Protein 3WCQ (pdb70)

Foldseek 3Di:
DAKEFEDACVVHDTDIWHADQPGFQCVRCVVVPHDAFDDPLQLADCRWKKFWPDADWDQPRHDHDDPVRVVRRIHRRSRIGGPHHTYIYTPCPVVPD

Organism: Cyanidioschyzon merolae (strain NIES-3377 / 10D) (NCBI:txid280699)

Radius of gyration: 11.73 Å; Cα contacts (8 Å, |Δi|>4): 221; chains: 1; bounding box: 25×31×30 Å

Secondary structure (DSSP, 8-state):
-EEEEEE-BTBT-EEEEEE-TTS-HHHHHHHTT-----SS-SSSSSTTEEEEEES-EE-TT--S--HHHHHTTEEEGGGPEESS-EEEE--GGGG--

B-factor: mean 14.02, std 9.71, range [4.28, 81.19]

Nearest PDB structures (foldseek):
  3wcq-assembly1_A  TM=1.010E+00  e=3.196E-21  Cyanidioschyzon merolae
  3ab5-assembly2_B  TM=9.905E-01  e=8.059E-20  Cyanidioschyzon merolae
  1qob-assembly2_B  TM=9.788E-01  e=7.982E-17  Nostoc sp. PCC 7120 = FACHB-418
  3b2g-assembly2_B  TM=9.847E-01  e=1.167E-16  Leptolyngbya boryana
  1j7c-assembly1_A  TM=9.755E-01  e=3.015E-16  Nostoc sp. PCC 7120 = FACHB-418

Sequence (97 aa):
MYKIQLVNQKEGIDVTIQCAGDQYILDAAEEQGVDLPYSCRAGACSTCAGKLVKGSVNQSDQSFLDEDQISKGFILTCVAYPTSDCVIQTHQEEALY

Structure (mmCIF, N/CA/C/O backbone):
data_3WCQ
#
_entry.id   3WCQ
#
_cell.length_a   34.026
_cell.length_b   46.527
_cell.length_c   66.139
_cell.angle_alpha   90.00
_cell.angle_beta   90.00
_cell.angle_gamma   90.00
#
_symmetry.space_group_name_H-M   'P 21 21 21'
#
loop_
_entity.id
_entity.type
_entity.pdbx_description
1 polymer Ferredoxin
2 non-polymer 'FE2/S2 (INORGANIC) CLUSTER'
3 water water
#
loop_
_atom_site.group_PDB
_atom_site.id
_atom_site.type_symbol
_atom_site.label_atom_id
_atom_site.label_alt_id
_atom_site.label_comp_id
_atom_site.label_asym_id
_atom_site.label_entity_id
_atom_site.label_seq_id
_atom_site.pdbx_PDB_ins_code
_atom_site.Cartn_x
_atom_site.Cartn_y
_atom_site.Cartn_z
_atom_site.occupancy
_atom_site.B_iso_or_equiv
_atom_site.auth_seq_id
_atom_site.auth_comp_id
_atom_site.auth_asym_id
_atom_site.auth_atom_id
_atom_site.pdbx_PDB_model_num
ATOM 1 N N . MET A 1 1 ? 5.889 2.498 -24.376 1.00 24.75 1 MET A N 1
ATOM 2 C CA . MET A 1 1 ? 4.899 2.313 -23.173 1.00 19.26 1 MET A CA 1
ATOM 3 C C . MET A 1 1 ? 5.604 2.875 -21.961 1.00 17.86 1 MET A C 1
ATOM 4 O O . MET A 1 1 ? 6.810 2.661 -21.769 1.00 27.37 1 MET A O 1
ATOM 9 N N . TYR A 1 2 ? 4.864 3.567 -21.108 1.00 12.06 2 TYR A N 1
ATOM 10 C CA . TYR A 1 2 ? 5.453 4.015 -19.860 1.00 10.09 2 TYR A CA 1
ATOM 11 C C . TYR A 1 2 ? 5.398 2.944 -18.790 1.00 10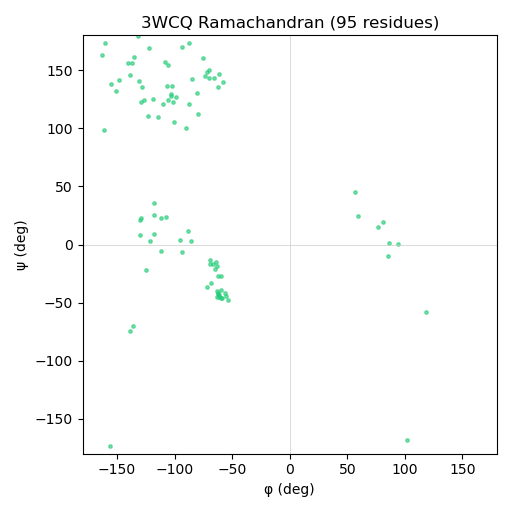.86 2 TYR A C 1
ATOM 12 O O . TYR A 1 2 ? 4.415 2.244 -18.687 1.00 15.09 2 TYR A O 1
ATOM 30 N N . LYS A 1 3 ? 6.449 2.863 -17.974 1.00 10.25 3 LYS A N 1
ATOM 31 C CA . LYS A 1 3 ? 6.522 1.946 -16.877 1.00 10.30 3 LYS A CA 1
ATOM 32 C C . LYS A 1 3 ? 6.253 2.736 -15.599 1.00 9.52 3 LYS A C 1
ATOM 33 O O . LYS A 1 3 ? 6.851 3.813 -15.360 1.00 10.99 3 LYS A O 1
ATOM 52 N N . ILE A 1 4 ? 5.333 2.203 -14.801 1.00 9.29 4 ILE A N 1
ATOM 53 C CA . ILE A 1 4 ? 4.849 2.894 -13.581 1.00 8.73 4 ILE A CA 1
ATOM 54 C C . ILE A 1 4 ? 5.098 1.935 -12.395 1.00 9.37 4 ILE A C 1
ATOM 55 O O . ILE A 1 4 ? 4.432 0.858 -12.291 1.00 9.94 4 ILE A O 1
ATOM 71 N N . GLN A 1 5 ? 6.024 2.294 -11.535 1.00 9.61 5 GLN A N 1
A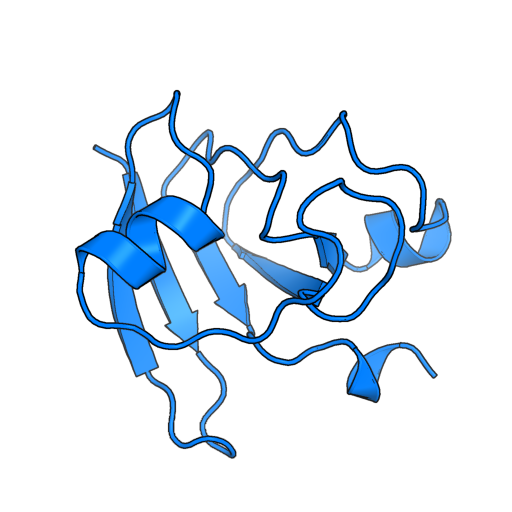TOM 72 C CA . GLN A 1 5 ? 6.258 1.546 -10.314 1.00 9.74 5 GLN A CA 1
ATOM 73 C C . GLN A 1 5 ? 5.324 2.088 -9.23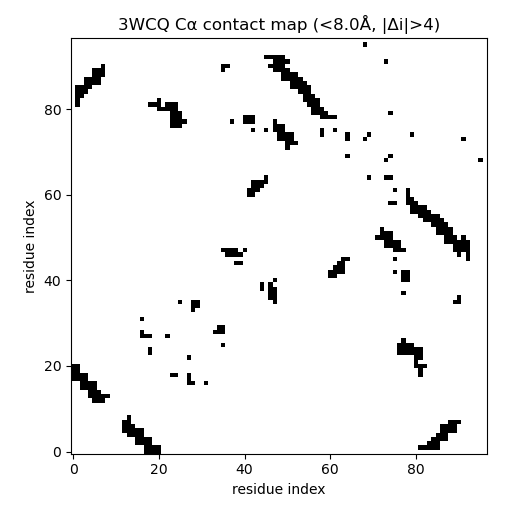1 1.00 9.34 5 GLN A C 1
ATOM 74 O O . GLN A 1 5 ? 5.391 3.287 -8.893 1.00 10.20 5 GLN A O 1
ATOM 88 N N . LEU A 1 6 ? 4.482 1.239 -8.687 1.00 9.35 6 LEU A N 1
ATOM 89 C CA . LEU A 1 6 ? 3.503 1.590 -7.677 1.00 9.86 6 LEU A CA 1
ATOM 90 C C . LEU A 1 6 ? 4.032 1.015 -6.340 1.00 10.08 6 LEU A C 1
ATOM 91 O O . LEU A 1 6 ? 4.339 -0.174 -6.221 1.00 12.59 6 LEU A O 1
ATOM 107 N N . VAL A 1 7 ? 4.165 1.902 -5.330 1.00 10.16 7 VAL A N 1
ATOM 108 C CA . VAL A 1 7 ? 4.780 1.530 -4.080 1.00 10.80 7 VAL A CA 1
ATOM 109 C C . VAL A 1 7 ? 3.909 1.968 -2.924 1.00 11.29 7 VAL A C 1
ATOM 110 O O . VAL A 1 7 ? 3.466 3.120 -2.817 1.00 11.72 7 VAL A O 1
ATOM 123 N N . ASN A 1 8 ? 3.830 1.122 -1.907 1.00 15.62 8 ASN A N 1
ATOM 124 C CA . ASN A 1 8 ? 3.497 1.636 -0.538 1.00 20.56 8 ASN A CA 1
ATOM 125 C C . ASN A 1 8 ? 4.343 1.055 0.569 1.00 19.35 8 ASN A C 1
ATOM 126 O O . ASN A 1 8 ? 5.360 1.752 1.287 1.00 26.69 8 ASN A O 1
ATOM 137 N N . GLN A 1 9 ? 4.034 -0.201 0.740 1.00 14.44 9 GLN A N 1
ATOM 138 C CA . GLN A 1 9 ? 4.610 -1.323 1.561 1.00 24.14 9 GLN A CA 1
ATOM 139 C C . GLN A 1 9 ? 3.525 -1.759 2.544 1.00 32.84 9 GLN A C 1
ATOM 140 O O . GLN A 1 9 ? 3.051 -2.887 2.470 1.00 32.66 9 GLN A O 1
ATOM 154 N N . LYS A 1 10 ? 3.064 -0.781 3.371 1.00 23.76 10 LYS A N 1
ATOM 155 C CA . LYS A 1 10 ? 1.932 -0.960 4.174 1.00 33.36 10 LYS A CA 1
ATOM 156 C C . LYS A 1 10 ? 0.976 -1.055 2.984 1.00 36.12 10 LYS A C 1
ATOM 157 O O . LYS A 1 10 ? 1.159 -0.355 1.944 1.00 73.14 10 LYS A O 1
ATOM 173 N N . GLU A 1 11 ? -0.022 -1.893 3.071 1.00 56.97 11 GLU A N 1
ATOM 174 C CA . GLU A 1 11 ? -0.965 -2.147 1.915 1.00 49.40 11 GLU A CA 1
ATOM 175 C C . GLU A 1 11 ? -0.287 -3.200 1.093 1.00 35.93 11 GLU A C 1
ATOM 176 O O . GLU A 1 11 ? -0.934 -3.876 0.205 1.00 48.72 11 GLU A O 1
ATOM 188 N N . GLY A 1 12 ? 0.961 -3.414 1.483 1.00 34.37 12 GLY A N 1
ATOM 189 C CA . GLY A 1 12 ? 1.843 -4.373 0.863 1.00 43.19 12 GLY A CA 1
ATOM 190 C C . GLY A 1 12 ? 2.693 -4.094 -0.328 1.00 49.85 12 GLY A C 1
ATOM 191 O O . GLY A 1 12 ? 3.373 -5.009 -0.687 1.00 34.26 12 GLY A O 1
ATOM 195 N N . ILE A 1 13 ? 2.708 -2.874 -0.909 1.00 46.23 13 ILE A N 1
ATOM 196 C CA . ILE A 1 13 ? 2.690 -2.741 -2.365 1.00 34.60 13 ILE A CA 1
ATOM 197 C C . ILE A 1 13 ? 4.013 -2.392 -3.013 1.00 24.23 13 ILE A C 1
ATOM 198 O O . ILE A 1 13 ? 4.725 -1.473 -2.609 1.00 21.32 13 ILE A O 1
ATOM 214 N N . ASP A 1 14 ? 4.366 -3.213 -4.012 1.00 21.61 14 ASP A N 1
ATOM 215 C CA . ASP A 1 14 ? 5.541 -2.849 -4.836 1.00 15.70 14 ASP A CA 1
ATOM 216 C C . ASP A 1 14 ? 5.368 -3.664 -6.062 1.00 14.15 14 ASP A C 1
ATOM 217 O O . ASP A 1 14 ? 5.720 -4.853 -6.129 1.00 16.99 14 ASP A O 1
ATOM 226 N N . VAL A 1 15 ? 4.824 -3.004 -7.089 1.00 12.63 15 VAL A N 1
ATOM 227 C CA . VAL A 1 15 ? 4.487 -3.688 -8.344 1.00 12.26 15 VAL A CA 1
ATOM 228 C C . VAL A 1 15 ? 4.668 -2.660 -9.439 1.00 11.07 15 VAL A C 1
ATOM 229 O O . VAL A 1 15 ? 4.285 -1.487 -9.329 1.00 11.80 15 VAL A O 1
ATOM 242 N N . THR A 1 16 ? 5.194 -3.116 -10.582 1.00 10.89 16 THR A N 1
ATOM 243 C CA . THR A 1 16 ? 5.339 -2.259 -11.758 1.00 10.40 16 THR A CA 1
ATOM 244 C C . THR A 1 16 ? 4.286 -2.675 -12.763 1.00 10.12 16 THR A C 1
ATOM 245 O O . THR A 1 16 ? 4.126 -3.872 -13.055 1.00 11.67 16 THR A O 1
ATOM 256 N N . ILE A 1 17 ? 3.643 -1.675 -13.371 1.00 9.64 17 ILE A N 1
ATOM 257 C CA . ILE A 1 17 ? 2.673 -1.870 -14.442 1.00 9.67 17 ILE A CA 1
ATOM 258 C C . ILE A 1 17 ? 3.171 -1.075 -15.653 1.00 9.93 17 ILE A C 1
ATOM 259 O O . ILE A 1 17 ? 4.097 -0.278 -15.538 1.00 11.97 17 ILE A O 1
ATOM 275 N N . GLN A 1 18 ? 2.548 -1.300 -16.809 1.00 9.32 18 GLN A N 1
ATOM 276 C CA . GLN A 1 18 ? 2.768 -0.397 -17.956 1.00 10.23 18 GLN A CA 1
ATOM 277 C C . GLN A 1 18 ? 1.484 0.437 -18.166 1.00 9.60 18 GLN A C 1
ATOM 278 O O . GLN A 1 18 ? 0.401 0.050 -17.776 1.00 11.89 18 GLN A O 1
ATOM 292 N N . CYS A 1 19 ? 1.642 1.575 -18.807 1.00 9.71 19 CYS A N 1
ATOM 293 C CA . CYS A 1 19 ? 0.528 2.474 -19.060 1.00 9.87 19 CYS A CA 1
ATOM 294 C C . CYS A 1 19 ? 0.823 3.240 -20.336 1.00 10.59 19 CYS A C 1
ATOM 295 O O . CYS A 1 19 ? 1.898 3.802 -20.503 1.00 11.59 19 CYS A O 1
ATOM 303 N N . ALA A 1 20 ? -0.173 3.281 -21.232 1.00 10.82 20 ALA A N 1
ATOM 304 C CA . ALA A 1 20 ? -0.064 4.100 -22.407 1.00 10.56 20 ALA A CA 1
ATOM 305 C C . ALA A 1 20 ? -0.268 5.577 -22.093 1.00 9.78 20 ALA A C 1
ATOM 306 O O . ALA A 1 20 ? -0.829 5.964 -21.054 1.00 10.31 20 ALA A O 1
ATOM 313 N N . GLY A 1 21 ? 0.188 6.448 -22.990 1.00 11.39 21 GLY A N 1
ATOM 314 C CA . GLY A 1 21 ? 0.033 7.862 -22.771 1.00 11.23 21 GLY A CA 1
ATOM 315 C C . GLY A 1 21 ? -1.413 8.358 -22.794 1.00 10.48 21 GLY A C 1
ATOM 316 O O . GLY A 1 21 ? -1.707 9.449 -22.308 1.00 12.66 21 GLY A O 1
ATOM 320 N N . ASP A 1 22 ? -2.334 7.580 -23.326 1.00 11.34 22 ASP A N 1
ATOM 321 C CA . ASP A 1 22 ? -3.737 7.870 -23.368 1.00 12.19 22 ASP A CA 1
ATOM 322 C C . ASP A 1 22 ? -4.555 7.050 -22.446 1.00 11.92 22 ASP A C 1
ATOM 323 O O . ASP A 1 22 ? -5.790 6.897 -22.665 1.00 13.24 22 ASP A O 1
ATOM 332 N N . GLN A 1 23 ? -3.968 6.520 -21.384 1.00 11.31 23 GLN A N 1
ATOM 333 C CA . GLN A 1 23 ? -4.635 5.713 -20.410 1.00 10.75 23 GLN A CA 1
ATOM 334 C C . GLN A 1 23 ? -4.343 6.275 -19.016 1.00 10.22 23 GLN A C 1
ATOM 335 O O . GLN A 1 23 ? -3.231 6.598 -18.704 1.00 10.56 23 GLN A O 1
ATOM 349 N N . TYR A 1 24 ? -5.372 6.360 -18.190 1.00 10.28 24 TYR A N 1
ATOM 350 C CA . TYR A 1 24 ? -5.179 6.827 -16.803 1.00 10.03 24 TYR A CA 1
ATOM 351 C C . TYR A 1 24 ? -4.463 5.756 -15.994 1.00 9.16 24 TYR A C 1
ATOM 352 O O . TYR A 1 24 ? -4.685 4.559 -16.180 1.00 10.17 24 TYR A O 1
ATOM 370 N N . ILE A 1 25 ? -3.677 6.191 -15.028 1.00 8.41 25 ILE A N 1
ATOM 371 C CA . ILE A 1 25 ? -2.947 5.278 -14.147 1.00 9.09 25 ILE A CA 1
ATOM 372 C C . ILE A 1 25 ? -3.864 4.231 -13.470 1.00 8.67 25 ILE A C 1
ATOM 373 O O . ILE A 1 25 ? -3.571 3.059 -13.462 1.00 9.25 25 ILE A O 1
ATOM 389 N N . LEU A 1 26 ? -4.993 4.713 -12.899 1.00 8.28 26 LEU A N 1
ATOM 390 C CA . LEU A 1 26 ? -5.884 3.770 -12.212 1.00 9.37 26 LEU A CA 1
ATOM 391 C C . LEU A 1 26 ? -6.391 2.696 -13.142 1.00 9.35 26 LEU A C 1
ATOM 392 O O . LEU A 1 26 ? -6.454 1.535 -12.784 1.00 10.38 26 LEU A O 1
ATOM 408 N N . ASP A 1 27 ? -6.841 3.104 -14.339 1.00 9.36 27 ASP A N 1
ATOM 409 C CA . ASP A 1 27 ? -7.374 2.135 -15.291 1.00 11.06 27 ASP A CA 1
ATOM 410 C C . ASP A 1 27 ? -6.302 1.106 -15.690 1.00 10.19 27 ASP A C 1
ATOM 411 O O . ASP A 1 27 ? -6.612 -0.074 -15.777 1.00 11.23 27 ASP A O 1
ATOM 420 N N . ALA A 1 28 ? -5.094 1.593 -15.938 1.00 9.24 28 ALA A N 1
ATOM 421 C CA . ALA A 1 28 ? -4.028 0.667 -16.294 1.00 10.07 28 ALA A CA 1
ATOM 422 C C . ALA A 1 28 ? -3.783 -0.323 -15.160 1.00 10.24 28 ALA A C 1
ATOM 423 O O . ALA A 1 28 ? -3.586 -1.528 -15.386 1.00 11.09 28 ALA A O 1
ATOM 430 N N . ALA A 1 29 ? -3.726 0.187 -13.918 1.00 9.36 29 ALA A N 1
ATOM 431 C CA . ALA A 1 29 ? -3.450 -0.694 -12.781 1.00 9.77 29 ALA A CA 1
ATOM 432 C C . ALA A 1 29 ? -4.522 -1.807 -12.705 1.00 10.73 29 ALA A C 1
ATOM 433 O O . ALA A 1 29 ? -4.191 -2.973 -12.520 1.00 12.14 29 ALA A O 1
ATOM 440 N N . GLU A 1 30 ? -5.787 -1.405 -12.849 1.00 10.95 30 GLU A N 1
ATOM 441 C CA . GLU A 1 30 ? -6.897 -2.362 -12.767 1.00 13.21 30 GLU A CA 1
ATOM 442 C C . GLU A 1 30 ? -6.801 -3.390 -13.885 1.00 12.29 30 GLU A C 1
ATOM 443 O O . GLU A 1 30 ? -7.062 -4.616 -13.617 1.00 14.28 30 GLU A O 1
ATOM 455 N N . GLU A 1 31 ? -6.424 -2.973 -15.101 1.00 11.79 31 GLU A N 1
ATOM 456 C CA . GLU A 1 31 ? -6.304 -3.922 -16.247 1.00 11.51 31 GLU A CA 1
ATOM 457 C C . GLU A 1 31 ? -5.187 -4.966 -15.999 1.00 11.16 31 GLU A C 1
ATOM 458 O O . GLU A 1 31 ? -5.173 -5.976 -16.676 1.00 13.66 31 GLU A O 1
ATOM 470 N N . GLN A 1 32 ? -4.230 -4.641 -15.085 1.00 11.55 32 GLN A N 1
ATOM 471 C CA . GLN A 1 32 ? -3.075 -5.483 -14.795 1.00 11.12 32 GLN A CA 1
ATOM 472 C C . GLN A 1 32 ? -3.145 -6.059 -13.420 1.00 11.19 32 GLN A C 1
ATOM 473 O O . GLN A 1 32 ? -2.121 -6.463 -12.869 1.00 12.11 32 GLN A O 1
ATOM 487 N N . GLY A 1 33 ? -4.362 -6.145 -12.840 1.00 11.71 33 GLY A N 1
ATOM 488 C CA . GLY A 1 33 ? -4.533 -6.917 -11.629 1.00 13.69 33 GLY A CA 1
ATOM 489 C C . GLY A 1 33 ? -4.125 -6.195 -10.334 1.00 13.03 33 GLY A C 1
ATOM 490 O O . GLY A 1 33 ? -4.003 -6.873 -9.291 1.00 15.02 33 GLY A O 1
ATOM 494 N N . VAL A 1 34 ? -4.034 -4.880 -10.344 1.00 11.94 34 VAL A N 1
ATOM 495 C CA . VAL A 1 34 ? -3.655 -4.129 -9.172 1.00 12.03 34 VAL A CA 1
ATOM 496 C C . VAL A 1 34 ? -4.893 -3.366 -8.694 1.00 12.93 34 VAL A C 1
ATOM 497 O O . VAL A 1 34 ? -5.441 -2.554 -9.413 1.00 18.84 34 VAL A O 1
ATOM 510 N N . ASP A 1 35 ? -5.262 -3.658 -7.454 1.00 14.85 35 ASP A N 1
ATOM 511 C CA . ASP A 1 35 ? -6.416 -3.034 -6.784 1.00 17.50 35 ASP A CA 1
ATOM 512 C C . ASP A 1 35 ? -6.012 -1.783 -6.050 1.00 18.13 35 ASP A C 1
ATOM 513 O O . ASP A 1 35 ? -5.295 -1.876 -4.969 1.00 24.03 35 ASP A O 1
ATOM 522 N N . LEU A 1 36 ? -6.275 -0.634 -6.662 1.00 14.42 36 LEU A N 1
ATOM 523 C CA . LEU A 1 36 ? -5.986 0.662 -6.056 1.00 12.06 36 LEU A CA 1
ATOM 524 C C . LEU A 1 36 ? -7.290 1.311 -5.599 1.00 11.53 36 LEU A C 1
ATOM 525 O O . LEU A 1 36 ? -8.337 1.053 -6.172 1.00 12.42 36 LEU A O 1
ATOM 541 N N . PRO A 1 37 ? -7.230 2.188 -4.599 1.00 11.06 37 PRO A N 1
ATOM 542 C CA . PRO A 1 37 ? -8.440 2.769 -4.054 1.00 10.27 37 PRO A CA 1
ATOM 543 C C . PRO A 1 37 ? -9.054 3.808 -4.989 1.00 9.70 37 PRO A C 1
ATOM 544 O O . PRO A 1 37 ? -8.357 4.576 -5.660 1.00 9.99 37 PRO A O 1
ATOM 555 N N . TYR A 1 38 ? -10.410 3.855 -4.996 1.00 9.74 38 TYR A N 1
ATOM 556 C CA . TYR A 1 38 ? -11.092 4.911 -5.741 1.00 10.34 38 TYR A CA 1
ATOM 557 C C . TYR A 1 38 ? -12.531 4.995 -5.262 1.00 10.35 38 TYR A C 1
ATOM 558 O O . TYR A 1 38 ? -13.038 4.079 -4.597 1.00 11.19 38 TYR A O 1
ATOM 576 N N . SER A 1 39 ? -13.172 6.113 -5.586 1.00 10.56 39 SER A N 1
ATOM 577 C CA . SER A 1 39 ? -14.634 6.267 -5.340 1.00 11.16 39 SER A CA 1
ATOM 578 C C . SER A 1 39 ? -15.241 6.954 -6.550 1.00 11.63 39 SER A C 1
ATOM 579 O O . SER A 1 39 ? -15.845 6.273 -7.359 1.00 16.55 39 SER A O 1
ATOM 587 N N . CYS A 1 40 ? -15.032 8.253 -6.731 1.00 11.29 40 CYS A N 1
ATOM 588 C CA . CYS A 1 40 ? -15.729 9.080 -7.753 1.00 12.68 40 CYS A CA 1
ATOM 589 C C . CYS A 1 40 ? -15.228 8.755 -9.185 1.00 10.95 40 CYS A C 1
ATOM 590 O O . CYS A 1 40 ? -15.973 8.928 -10.121 1.00 12.91 40 CYS A O 1
ATOM 598 N N . ARG A 1 41 ? -13.936 8.475 -9.315 1.00 10.60 41 ARG A N 1
ATOM 599 C CA . ARG A 1 41 ? -13.272 8.279 -10.602 1.00 10.97 41 ARG A CA 1
ATOM 600 C C . ARG A 1 41 ? -13.369 9.480 -11.533 1.00 11.17 41 ARG A C 1
ATOM 601 O O . ARG A 1 41 ? -13.244 9.337 -12.760 1.00 13.47 41 ARG A O 1
ATOM 622 N N . ALA A 1 42 ? -13.551 10.656 -10.968 1.00 10.80 42 ALA A N 1
ATOM 623 C CA . ALA A 1 42 ? -13.836 11.852 -11.722 1.00 11.27 42 ALA A CA 1
ATOM 624 C C . ALA A 1 42 ? -12.966 13.072 -11.388 1.00 10.98 42 ALA A C 1
ATOM 625 O O . ALA A 1 42 ? -13.179 14.144 -11.893 1.00 13.73 42 ALA A O 1
ATOM 632 N N . GLY A 1 43 ? -11.945 12.855 -10.580 1.00 10.38 43 GLY A N 1
ATOM 633 C CA . GLY A 1 43 ? -11.026 13.921 -10.227 1.00 10.27 43 GLY A CA 1
ATOM 634 C C . GLY A 1 43 ? -11.514 14.937 -9.203 1.00 10.13 43 GLY A C 1
ATOM 635 O O . GLY A 1 43 ? -10.904 15.987 -8.958 1.00 11.64 43 GLY A O 1
ATOM 639 N N . ALA A 1 44 ? -12.631 14.560 -8.501 1.00 10.68 44 ALA A N 1
ATOM 640 C CA . ALA A 1 44 ? -13.325 15.460 -7.619 1.00 11.86 44 ALA A CA 1
ATOM 641 C C . ALA A 1 44 ? -13.335 15.013 -6.157 1.00 10.64 44 ALA A C 1
ATOM 642 O O . ALA A 1 44 ? -14.205 15.434 -5.375 1.00 14.96 44 ALA A O 1
ATOM 649 N N . CYS A 1 45 ? -12.363 14.219 -5.746 1.00 9.47 45 CYS A N 1
ATOM 650 C CA . CYS A 1 45 ? -12.248 13.743 -4.387 1.00 9.39 45 CYS A CA 1
ATOM 651 C C . CYS A 1 45 ? -10.741 13.393 -4.154 1.00 8.82 45 CYS A C 1
ATOM 652 O O . CYS A 1 45 ? -9.916 13.612 -5.006 1.00 9.26 45 CYS A O 1
ATOM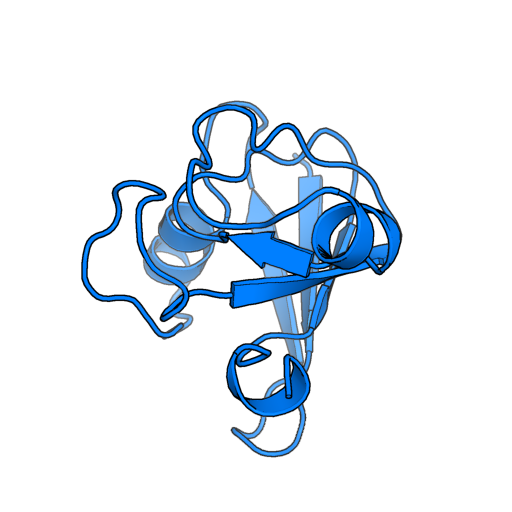 660 N N . SER A 1 46 ? -10.440 12.806 -2.992 1.00 8.44 46 SER A N 1
ATOM 661 C CA . SER A 1 46 ? -9.084 12.358 -2.729 1.00 8.39 46 SER A CA 1
ATOM 662 C C . SER A 1 46 ? -8.913 10.842 -2.506 1.00 8.23 46 SER A C 1
ATOM 663 O O . SER A 1 46 ? -7.824 10.406 -2.176 1.00 8.20 46 SER A O 1
ATOM 671 N N . THR A 1 47 ? -9.965 10.036 -2.752 1.00 8.59 47 THR A N 1
ATOM 672 C CA . THR A 1 47 ? -9.867 8.628 -2.442 1.00 8.17 47 THR A CA 1
ATOM 673 C C . THR A 1 47 ? -8.657 7.981 -3.123 1.00 8.57 47 THR A C 1
ATOM 674 O O . THR A 1 47 ? -7.987 7.153 -2.527 1.00 9.35 47 THR A O 1
ATOM 685 N N . CYS A 1 48 ? -8.462 8.315 -4.406 1.00 8.00 48 CYS A N 1
ATOM 686 C CA . CYS A 1 48 ? -7.434 7.692 -5.254 1.00 8.10 48 CYS A CA 1
ATOM 687 C C . CYS A 1 48 ? -6.101 8.401 -5.170 1.00 7.58 48 CYS A C 1
ATOM 688 O O . CYS A 1 48 ? -5.207 8.137 -5.984 1.00 8.32 48 CYS A O 1
ATOM 696 N N . ALA A 1 49 ? -5.911 9.310 -4.210 1.00 7.73 49 ALA A N 1
ATOM 697 C CA . ALA A 1 49 ? -4.689 10.097 -4.198 1.00 8.11 49 ALA A CA 1
ATOM 698 C C . ALA A 1 49 ? -3.458 9.219 -4.133 1.00 7.68 49 ALA A C 1
ATOM 699 O O . ALA A 1 49 ? -3.394 8.214 -3.399 1.00 8.42 49 ALA A O 1
ATOM 706 N N . GLY A 1 50 ? -2.446 9.633 -4.890 1.00 8.02 50 GLY A N 1
ATOM 707 C CA . GLY A 1 50 ? -1.103 9.065 -4.859 1.00 7.75 50 GLY A CA 1
ATOM 708 C C . GLY A 1 50 ? -0.113 10.206 -4.772 1.00 7.54 50 GLY A C 1
ATOM 709 O O . GLY A 1 50 ? -0.497 11.378 -4.724 1.00 8.20 50 GLY A O 1
ATOM 713 N N . LYS A 1 51 ? 1.148 9.884 -4.727 1.00 8.73 51 LYS A N 1
ATOM 714 C CA . LYS A 1 51 ? 2.210 10.915 -4.829 1.00 8.47 51 LYS A CA 1
ATOM 715 C C . LYS A 1 51 ? 3.225 10.507 -5.884 1.00 8.55 51 LYS A C 1
ATOM 716 O O . LYS A 1 51 ? 3.791 9.394 -5.824 1.00 8.94 51 LYS A O 1
ATOM 735 N N . LEU A 1 52 ? 3.387 11.389 -6.857 1.00 8.53 52 LEU A N 1
ATOM 736 C CA . LEU A 1 52 ? 4.358 11.208 -7.921 1.00 8.34 52 LEU A CA 1
ATOM 737 C C . LEU A 1 52 ? 5.708 11.610 -7.334 1.00 8.75 52 LEU A C 1
ATOM 738 O O . LEU A 1 52 ? 5.959 12.785 -7.029 1.00 9.99 52 LEU A O 1
ATOM 754 N N . VAL A 1 53 ? 6.609 10.638 -7.176 1.00 9.15 53 VAL A N 1
ATOM 755 C CA . VAL A 1 53 ? 7.950 10.879 -6.627 1.00 9.19 53 VAL A CA 1
ATOM 756 C C . VAL A 1 53 ? 9.058 10.701 -7.661 1.00 9.57 53 VAL A C 1
ATOM 757 O O . VAL A 1 53 ? 10.218 11.003 -7.347 1.00 11.03 53 VAL A O 1
ATOM 770 N N . LYS A 1 54 ? 8.722 10.256 -8.883 1.00 8.89 54 LYS A N 1
ATOM 771 C CA . LYS A 1 54 ? 9.647 10.320 -10.027 1.00 9.01 54 LYS A CA 1
ATOM 772 C C . LYS A 1 54 ? 8.770 10.325 -11.268 1.00 9.02 54 LYS A C 1
ATOM 773 O O . LYS A 1 54 ? 7.788 9.576 -11.319 1.00 9.05 54 LYS A O 1
ATOM 792 N N . GLY A 1 55 ? 9.120 11.166 -12.238 1.00 8.95 55 GLY A N 1
ATOM 793 C CA . GLY A 1 55 ? 8.412 11.184 -13.514 1.00 9.62 55 GLY A CA 1
ATOM 794 C C . GLY A 1 55 ? 7.439 12.343 -13.609 1.00 9.19 55 GLY A C 1
ATOM 795 O O . GLY A 1 55 ? 7.430 13.260 -12.826 1.00 11.50 55 GLY A O 1
ATOM 799 N N . SER A 1 56 ? 6.595 12.272 -14.649 1.00 9.73 56 SER A N 1
ATOM 800 C CA . SER A 1 56 ? 5.672 13.329 -15.001 1.00 10.06 56 SER A CA 1
ATOM 801 C C . SER A 1 56 ? 4.339 12.733 -15.399 1.00 9.27 56 SER A C 1
ATOM 802 O O . SER A 1 56 ? 4.266 11.656 -15.992 1.00 9.34 56 SER A O 1
ATOM 810 N N . VAL A 1 57 ? 3.258 13.467 -15.072 1.00 8.85 57 VAL A N 1
ATOM 811 C CA . VAL A 1 57 ? 1.891 13.150 -15.485 1.00 8.58 57 VAL A CA 1
ATOM 812 C C . VAL A 1 57 ? 1.212 14.446 -15.979 1.00 8.49 57 VAL A C 1
ATOM 813 O O . VAL A 1 57 ? 1.606 15.567 -15.620 1.00 9.98 57 VAL A O 1
ATOM 826 N N . ASN A 1 58 ? 0.135 14.236 -16.722 1.00 8.06 58 ASN A N 1
ATOM 827 C CA . ASN A 1 58 ? -0.839 15.291 -16.956 1.00 8.94 58 ASN A CA 1
ATOM 828 C C . ASN A 1 58 ? -2.122 14.802 -16.257 1.00 8.28 58 ASN A C 1
ATOM 829 O O . ASN A 1 58 ? -2.741 13.816 -16.683 1.00 8.89 58 ASN A O 1
ATOM 840 N N . GLN A 1 59 ? -2.462 15.464 -15.170 1.00 8.44 59 GLN A N 1
ATOM 841 C CA . GLN A 1 59 ? -3.693 15.159 -14.394 1.00 8.95 59 GLN A CA 1
ATOM 842 C C . GLN A 1 59 ? -4.622 16.380 -14.396 1.00 9.24 59 GLN A C 1
ATOM 843 O O . GLN A 1 59 ? -5.295 16.659 -13.372 1.00 9.90 59 GLN A O 1
ATOM 857 N N . SER A 1 60 ? -4.663 17.120 -15.489 1.00 9.38 60 SER A N 1
ATOM 858 C CA . SER A 1 60 ? -5.350 18.391 -15.484 1.00 10.56 60 SER A CA 1
ATOM 859 C C . SER A 1 60 ? -6.850 18.343 -15.226 1.00 11.20 60 SER A C 1
ATOM 860 O O . SER A 1 60 ? -7.409 19.371 -14.873 1.00 12.64 60 SER A O 1
ATOM 868 N N . ASP A 1 61 ? -7.486 17.193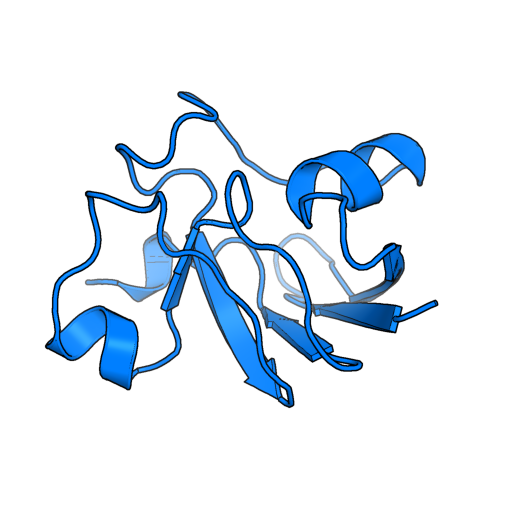 -15.386 1.00 10.44 61 ASP A N 1
ATOM 869 C CA . ASP A 1 61 ? -8.878 17.068 -15.010 1.00 12.24 61 ASP A CA 1
ATOM 870 C C . ASP A 1 61 ? -9.098 17.123 -13.519 1.00 11.70 61 ASP A C 1
ATOM 871 O O . ASP A 1 61 ? -10.235 17.347 -13.082 1.00 15.40 61 ASP A O 1
ATOM 880 N N . GLN A 1 62 ? -8.051 17.012 -12.723 1.00 10.97 62 GLN A N 1
ATOM 881 C CA . GLN A 1 62 ? -8.201 17.018 -11.267 1.00 10.83 62 GLN A CA 1
ATOM 882 C C . GLN A 1 62 ? -8.797 18.361 -10.800 1.00 10.51 62 GLN A C 1
ATOM 883 O O . GLN A 1 62 ? -8.370 19.433 -11.269 1.00 12.46 62 GLN A O 1
ATOM 897 N N . SER A 1 63 ? -9.758 18.300 -9.902 1.00 10.58 63 SER A N 1
ATOM 898 C CA . SER A 1 63 ? -10.385 19.508 -9.404 1.00 11.39 63 SER A CA 1
ATOM 899 C C . SER A 1 63 ? -10.413 19.551 -7.880 1.00 11.93 63 SER A C 1
ATOM 900 O O . SER A 1 63 ? -11.244 20.291 -7.305 1.00 17.94 63 SER A O 1
ATOM 908 N N . PHE A 1 64 ? -9.563 18.840 -7.200 1.00 10.83 64 PHE A N 1
ATOM 909 C CA . PHE A 1 64 ? -9.615 18.653 -5.766 1.00 11.53 64 PHE A CA 1
ATOM 910 C C . PHE A 1 64 ? -8.355 19.036 -5.003 1.00 11.67 64 PHE A C 1
ATOM 911 O O . PHE A 1 64 ? -8.454 19.209 -3.776 1.00 17.10 64 PHE A O 1
ATOM 928 N N . LEU A 1 65 ? -7.211 19.080 -5.669 1.00 10.69 65 LEU A N 1
ATOM 929 C CA . LEU A 1 65 ? -5.937 19.311 -4.980 1.00 10.90 65 LEU A CA 1
ATOM 930 C C . LEU A 1 65 ? -5.523 20.780 -5.214 1.00 11.32 65 LEU A C 1
ATOM 931 O O . LEU A 1 65 ? -5.633 21.303 -6.338 1.00 12.41 65 LEU A O 1
ATOM 947 N N . ASP A 1 66 ? -5.053 21.449 -4.158 1.00 11.34 66 ASP A N 1
ATOM 948 C CA . ASP A 1 66 ? -4.613 22.813 -4.200 1.00 12.92 66 ASP A CA 1
ATOM 949 C C . ASP A 1 66 ? -3.164 22.966 -4.588 1.00 11.98 66 ASP A C 1
ATOM 950 O O . ASP A 1 66 ? -2.449 21.970 -4.820 1.00 10.76 66 ASP A O 1
ATOM 959 N N . GLU A 1 67 ? -2.692 24.242 -4.791 1.00 11.86 67 GLU A N 1
ATOM 960 C CA . GLU A 1 67 ? -1.371 24.438 -5.296 1.00 12.63 67 GLU A CA 1
ATOM 961 C C . GLU A 1 67 ? -0.336 23.838 -4.401 1.00 11.40 67 GLU A C 1
ATOM 962 O O . GLU A 1 67 ? 0.662 23.252 -4.882 1.00 11.44 67 GLU A O 1
ATOM 974 N N . ASP A 1 68 ? -0.484 23.937 -3.067 1.00 11.99 68 ASP A N 1
ATOM 975 C CA . ASP A 1 68 ? 0.547 23.311 -2.150 1.00 12.06 68 ASP A CA 1
ATOM 976 C C . ASP A 1 68 ? 0.572 21.828 -2.344 1.00 10.25 68 ASP A C 1
ATOM 977 O O . ASP A 1 68 ? 1.641 21.242 -2.400 1.00 11.28 68 ASP A O 1
ATOM 986 N N . GLN A 1 69 ? -0.585 21.188 -2.404 1.00 10.20 69 GLN A N 1
ATOM 987 C CA . GLN A 1 69 ? -0.652 19.746 -2.568 1.00 9.65 69 GLN A CA 1
ATOM 988 C C . GLN A 1 69 ? -0.029 19.322 -3.884 1.00 8.94 69 GLN A C 1
ATOM 989 O O . GLN A 1 69 ? 0.743 18.352 -3.950 1.00 9.26 69 GLN A O 1
ATOM 1003 N N . ILE A 1 70 ? -0.309 20.054 -4.979 1.00 8.96 70 ILE A N 1
ATOM 1004 C CA . ILE A 1 70 ? 0.288 19.744 -6.266 1.00 9.15 70 ILE A CA 1
ATOM 1005 C C . ILE A 1 70 ? 1.803 19.902 -6.163 1.00 8.83 70 ILE A C 1
ATOM 1006 O O . ILE A 1 70 ? 2.546 19.072 -6.698 1.00 9.40 70 ILE A O 1
ATOM 1022 N N . SER A 1 71 ? 2.302 20.947 -5.485 1.00 9.57 71 SER A N 1
ATOM 1023 C CA . SER A 1 71 ? 3.720 21.173 -5.373 1.00 10.57 71 SER A CA 1
ATOM 1024 C C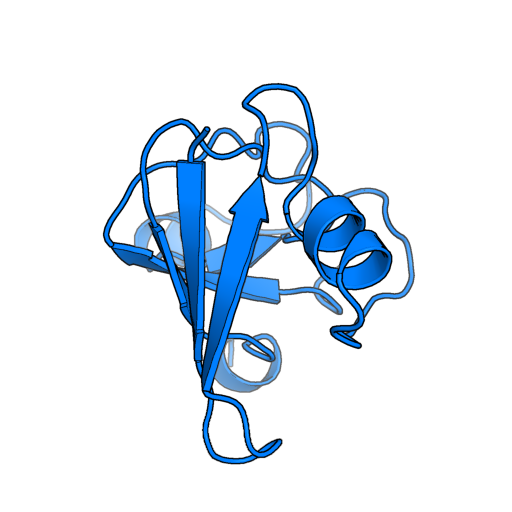 . SER A 1 71 ? 4.455 20.059 -4.647 1.00 9.77 71 SER A C 1
ATOM 1025 O O . SER A 1 71 ? 5.646 19.860 -4.862 1.00 13.20 71 SER A O 1
ATOM 1033 N N . LYS A 1 72 ? 3.732 19.367 -3.767 1.00 9.29 72 LYS A N 1
ATOM 1034 C CA . LYS A 1 72 ? 4.258 18.235 -3.000 1.00 9.26 72 LYS A CA 1
ATOM 1035 C C . LYS A 1 72 ? 4.158 16.898 -3.754 1.00 9.08 72 LYS A C 1
ATOM 1036 O O . LYS A 1 72 ? 4.507 15.872 -3.188 1.00 10.64 72 LYS A O 1
ATOM 1055 N N . GLY A 1 73 ? 3.672 16.948 -4.993 1.00 9.03 73 GLY A N 1
ATOM 1056 C CA . GLY A 1 73 ? 3.651 15.732 -5.795 1.00 8.55 73 GLY A CA 1
ATOM 1057 C C . GLY A 1 73 ? 2.358 14.956 -5.749 1.00 8.05 73 GLY A C 1
ATOM 1058 O O . GLY A 1 73 ? 2.238 13.915 -6.395 1.00 8.65 73 GLY A O 1
ATOM 1062 N N . PHE A 1 74 ? 1.352 15.443 -5.001 1.00 7.97 74 PHE A N 1
ATOM 1063 C CA . PHE A 1 74 ? 0.122 14.639 -4.906 1.00 8.24 74 PHE A CA 1
ATOM 1064 C C . PHE A 1 74 ? -0.591 14.681 -6.284 1.00 7.54 74 PHE A C 1
ATOM 1065 O O . PHE A 1 74 ? -0.627 15.690 -6.967 1.00 8.36 74 PHE A O 1
ATOM 1082 N N . ILE A 1 75 ? -1.185 13.520 -6.602 1.00 7.83 75 ILE A N 1
ATOM 1083 C CA . ILE A 1 75 ? -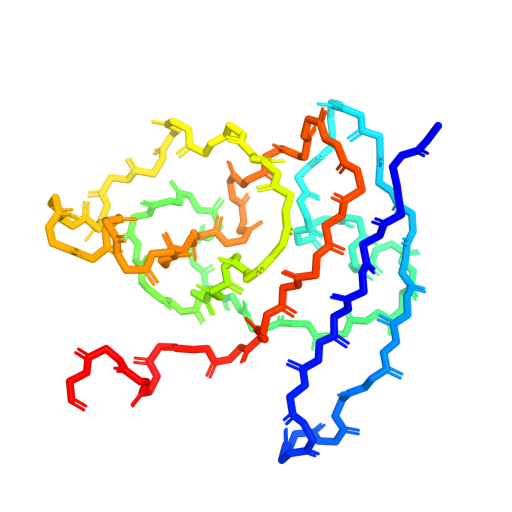1.909 13.304 -7.843 1.00 8.02 75 ILE A CA 1
ATOM 1084 C C . ILE A 1 75 ? -3.175 12.550 -7.533 1.00 7.35 75 ILE A C 1
ATOM 1085 O O . ILE A 1 75 ? -3.260 11.753 -6.568 1.00 8.59 75 ILE A O 1
ATOM 1101 N N . LEU A 1 76 ? -4.155 12.698 -8.409 1.00 7.36 76 LEU A N 1
ATOM 1102 C CA . LEU A 1 76 ? -5.375 11.887 -8.389 1.00 7.25 76 LEU A CA 1
ATOM 1103 C C . LEU A 1 76 ? -5.199 10.798 -9.484 1.00 7.42 76 LEU A C 1
ATOM 1104 O O . LEU A 1 76 ? -5.217 11.098 -10.678 1.00 8.49 76 LEU A O 1
ATOM 1120 N N . THR A 1 77 ? -4.935 9.589 -9.047 1.00 7.72 77 THR A N 1
ATOM 1121 C CA . THR A 1 77 ? -4.635 8.512 -9.970 1.00 7.90 77 THR A CA 1
ATOM 1122 C C . THR A 1 77 ? -5.725 8.202 -10.966 1.00 8.04 77 THR A C 1
ATOM 1123 O O . THR A 1 77 ? -5.412 7.677 -12.070 1.00 8.44 77 THR A O 1
ATOM 1134 N N . CYS A 1 78 ? -6.983 8.464 -10.658 1.00 8.27 78 CYS A N 1
ATOM 1135 C CA . CYS A 1 78 ? -8.077 8.194 -11.592 1.00 8.81 78 CYS A CA 1
ATOM 1136 C C . CYS A 1 78 ? -8.103 9.103 -12.806 1.00 8.77 78 CYS A C 1
ATOM 1137 O O . CYS A 1 78 ? -8.790 8.747 -13.774 1.00 10.44 78 CYS A O 1
ATOM 1145 N N . VAL A 1 79 ? -7.382 10.252 -12.779 1.00 8.14 79 VAL A N 1
ATOM 1146 C CA . VAL A 1 79 ? -7.382 11.158 -13.885 1.00 8.83 79 VAL A CA 1
ATOM 1147 C C . VAL A 1 79 ? -5.944 11.547 -14.307 1.00 8.37 79 VAL A C 1
ATOM 1148 O O . VAL A 1 79 ? -5.739 12.530 -15.022 1.00 9.79 79 VAL A O 1
ATOM 1161 N N . ALA A 1 80 ? -4.962 10.724 -13.950 1.00 8.15 80 ALA A N 1
ATOM 1162 C CA . ALA A 1 80 ? -3.575 11.035 -14.281 1.00 8.33 80 ALA A CA 1
ATOM 1163 C C . ALA A 1 80 ? -3.121 10.217 -15.508 1.00 8.32 80 ALA A C 1
ATOM 1164 O O . ALA A 1 80 ? -3.119 9.015 -15.455 1.00 8.94 80 ALA A O 1
ATOM 1171 N N . TYR A 1 81 ? -2.669 10.915 -16.557 1.00 7.95 81 TYR A N 1
ATOM 1172 C CA . TYR A 1 81 ? -2.022 10.276 -17.679 1.00 8.32 81 TYR A CA 1
ATOM 1173 C C . TYR A 1 81 ? -0.517 10.399 -17.525 1.00 8.53 81 TYR A C 1
ATOM 1174 O O . TYR A 1 81 ? 0.001 11.499 -17.334 1.00 9.42 81 TYR A O 1
ATOM 1192 N N . PRO A 1 82 ? 0.254 9.279 -17.596 1.00 8.65 82 PRO A N 1
ATOM 1193 C CA . PRO A 1 82 ? 1.712 9.434 -17.527 1.00 8.62 82 PRO A CA 1
ATOM 1194 C C . PRO A 1 82 ? 2.252 10.099 -18.792 1.00 9.12 82 PRO A C 1
ATOM 1195 O O . PRO A 1 82 ? 1.729 9.843 -19.887 1.00 9.87 82 PRO A O 1
ATOM 1206 N N . THR A 1 83 ? 3.323 10.818 -18.646 1.00 9.36 83 THR A N 1
ATOM 1207 C CA . THR A 1 83 ? 4.083 11.400 -19.784 1.00 10.39 83 THR A CA 1
ATOM 1208 C C . THR A 1 83 ? 5.542 10.914 -19.778 1.00 11.66 83 THR A C 1
ATOM 1209 O O . THR A 1 83 ? 6.340 11.387 -20.589 1.00 13.41 83 THR A O 1
ATOM 1220 N N . SER A 1 84 ? 5.896 10.053 -18.867 1.00 10.38 84 SER A N 1
ATOM 1221 C CA . SER A 1 84 ? 7.208 9.446 -18.718 1.00 10.26 84 SER A CA 1
ATOM 1222 C C . SER A 1 84 ? 7.043 8.174 -17.861 1.00 10.09 84 SER A C 1
ATOM 1223 O O . SER A 1 84 ? 5.955 7.908 -17.318 1.00 9.69 84 SER A O 1
ATOM 1231 N N . ASP A 1 85 ? 8.105 7.415 -17.724 1.00 10.39 85 ASP A N 1
ATOM 1232 C CA . ASP A 1 85 ? 8.123 6.372 -16.660 1.00 9.92 85 ASP A CA 1
ATOM 1233 C C . ASP A 1 85 ? 7.979 7.129 -15.290 1.00 9.40 85 ASP A C 1
ATOM 1234 O O . ASP A 1 85 ? 8.478 8.234 -15.123 1.00 10.64 85 ASP A O 1
ATOM 1243 N N . CYS A 1 86 ? 7.316 6.478 -14.359 1.00 8.78 86 CYS A N 1
ATOM 1244 C CA . CYS A 1 86 ? 7.004 7.137 -13.087 1.00 8.76 86 CYS A CA 1
ATOM 1245 C C . CYS A 1 86 ? 7.178 6.159 -11.931 1.00 9.07 86 CYS A C 1
ATOM 1246 O O . CYS A 1 86 ? 7.076 4.928 -12.079 1.00 9.97 86 CYS A O 1
ATOM 1254 N N . VAL A 1 87 ? 7.416 6.743 -10.752 1.00 8.54 87 VAL A N 1
ATOM 1255 C CA . VAL A 1 87 ? 7.248 6.033 -9.473 1.00 8.26 87 VAL A CA 1
ATOM 1256 C C . VAL A 1 87 ? 6.162 6.817 -8.718 1.00 8.61 87 VAL A C 1
ATOM 1257 O O . VAL A 1 87 ? 6.260 8.019 -8.553 1.00 8.82 87 VAL A O 1
ATOM 1270 N N . ILE A 1 88 ? 5.111 6.077 -8.317 1.00 8.21 88 ILE A N 1
ATOM 1271 C CA . ILE A 1 88 ? 3.984 6.634 -7.638 1.00 8.79 88 ILE A CA 1
ATOM 1272 C C . ILE A 1 88 ? 3.745 5.873 -6.339 1.00 8.87 88 ILE A C 1
ATOM 1273 O O . ILE A 1 88 ? 3.580 4.640 -6.306 1.00 10.15 88 ILE A O 1
ATOM 1289 N N . GLN A 1 89 ? 3.735 6.645 -5.239 1.00 8.46 89 GLN A N 1
ATOM 1290 C CA . GLN A 1 89 ? 3.323 6.084 -3.948 1.00 8.97 89 GLN A CA 1
ATOM 1291 C C . GLN A 1 89 ? 1.788 6.064 -3.920 1.00 9.31 89 GLN A C 1
ATOM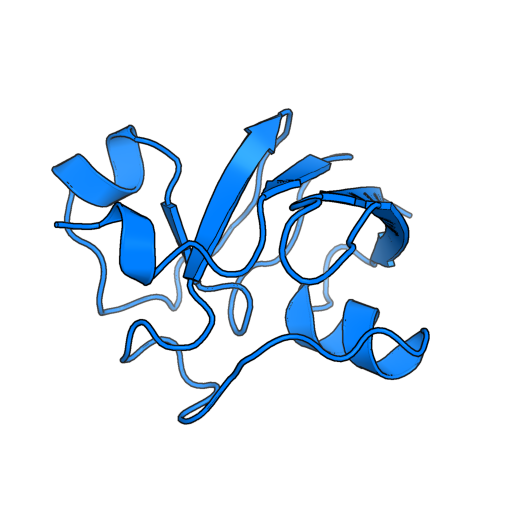 1292 O O . GLN A 1 89 ? 1.132 7.073 -4.253 1.00 9.83 89 GLN A O 1
ATOM 1306 N N . THR A 1 90 ? 1.220 4.903 -3.563 1.00 9.23 90 THR A N 1
ATOM 1307 C CA . THR A 1 90 ? -0.235 4.755 -3.552 1.00 9.17 90 THR A CA 1
ATOM 1308 C C . THR A 1 90 ? -0.837 5.034 -2.206 1.00 9.89 90 THR A C 1
ATOM 1309 O O . THR A 1 90 ? -0.094 5.170 -1.206 1.00 11.23 90 THR A O 1
ATOM 1320 N N . HIS A 1 91 ? -2.146 5.128 -2.137 1.00 9.82 91 HIS A N 1
ATOM 1321 C CA . HIS A 1 91 ? -2.833 5.243 -0.860 1.00 11.71 91 HIS A CA 1
ATOM 1322 C C . HIS A 1 91 ? -2.315 6.449 -0.069 1.00 10.89 91 HIS A C 1
ATOM 1323 O O . HIS A 1 91 ? -2.121 6.409 1.151 1.00 12.17 91 HIS A O 1
ATOM 1338 N N . GLN A 1 92 ? -2.170 7.609 -0.742 1.00 9.29 92 GLN A N 1
ATOM 1339 C CA . GLN A 1 92 ? -1.609 8.792 -0.137 1.00 9.36 92 GLN A CA 1
ATOM 1340 C C . GLN A 1 92 ? -2.616 9.778 0.421 1.00 9.45 92 GLN A C 1
ATOM 1341 O O . GLN A 1 92 ? -2.217 10.826 0.969 1.00 10.04 92 GLN A O 1
ATOM 1355 N N . GLU A 1 93 ? -3.890 9.463 0.386 1.00 10.10 93 GLU A N 1
ATOM 1356 C CA . GLU A 1 93 ? -4.863 10.379 0.976 1.00 10.48 93 GLU A CA 1
ATOM 1357 C C . GLU A 1 93 ? -4.510 10.638 2.447 1.00 11.00 93 GLU A C 1
ATOM 1358 O O . GLU A 1 93 ? -4.644 11.735 2.883 1.00 11.18 93 GLU A O 1
ATOM 1370 N N . GLU A 1 94 ? -4.116 9.579 3.171 1.00 13.10 94 GLU A N 1
ATOM 1371 C CA . GLU A 1 94 ? -3.779 9.633 4.566 1.00 13.89 94 GLU A CA 1
ATOM 1372 C C . GLU A 1 94 ? -2.554 10.499 4.852 1.00 12.14 94 GLU A C 1
ATOM 1373 O O . GLU A 1 94 ? -2.279 10.801 6.025 1.00 15.18 94 GLU A O 1
ATOM 1385 N N . ALA A 1 95 ? -1.777 10.848 3.847 1.00 10.72 95 ALA A N 1
ATOM 1386 C CA . ALA A 1 95 ? -0.594 11.663 4.011 1.00 11.07 95 ALA A CA 1
ATOM 1387 C C . ALA A 1 95 ? -0.910 13.120 3.798 1.00 9.83 95 ALA A C 1
ATOM 1388 O O . ALA A 1 95 ? -0.028 14.011 4.044 1.00 11.84 95 ALA A O 1
ATOM 1395 N N . LEU A 1 96 ? -2.133 13.526 3.367 1.00 10.60 96 LEU A N 1
ATOM 1396 C CA . LEU A 1 96 ? -2.443 14.883 3.072 1.00 10.94 96 LEU A CA 1
ATOM 1397 C C . LEU A 1 96 ? -2.471 15.795 4.349 1.00 11.67 96 LEU A C 1
ATOM 1398 O O . LEU A 1 96 ? -2.128 16.930 4.269 1.00 13.50 96 LEU A O 1
ATOM 1414 N N . TYR A 1 97 ? -2.892 15.207 5.470 1.00 11.58 97 TYR A N 1
ATOM 1415 C CA . TYR A 1 97 ? -3.102 16.017 6.695 1.00 12.27 97 TYR A CA 1
ATOM 1416 C C . TYR A 1 97 ? -2.563 15.293 7.892 1.00 13.29 97 TYR A C 1
ATOM 1417 O O . TYR A 1 97 ? -2.518 14.052 7.962 1.00 15.66 97 TYR A O 1
#

InterPro domains:
  IPR001041 2Fe-2S ferredoxin-type iron-sulfur binding domain [PF00111] (10-83)
  IPR001041 2Fe-2S ferredoxin-type iron-sulfur binding domain [PS51085] (2-94)
  IPR001041 2Fe-2S ferredoxin-type iron-sulfur binding domain [cd00207] (11-89)
  IPR006058 2Fe-2S ferredoxin, iron-sulphur binding site [PS00197] (40-48)
  IPR010241 Ferredoxin [2Fe-2S], plant and bacteria [TIGR02008] (2-97)
  IPR012675 Beta-grasp domain superfamily [G3DSA:3.10.20.30] (1-97)
  IPR036010 2Fe-2S ferredoxin-like superfamily [SSF54292] (1-96)

Solvent-accessible surface area: 5212 Å² total; per-residue (Å²): 137,72,105,0,64,0,32,34,145,164,101,61,26,107,56,82,6,83,0,27,43,124,38,52,0,0,54,0,0,67,141,75,74,17,129,3,38,105,69,59,89,64,0,54,28,15,41,7,1,0,51,33,74,141,37,56,32,76,20,95,83,36,87,108,15,82,160,76,21,71,90,119,19,10,5,0,4,7,6,0,69,1,72,36,82,4,31,0,55,3,34,23,70,124,53,28,222

CATH classification: 3.10.20.30